Protein AF-A0ABD5GL56-F1 (afdb_monomer)

Mean predicted aligned error: 9.69 Å

Organism: NCBI:txid1358

Radius of gyration: 20.67 Å; Cα contacts (8 Å, |Δi|>4): 143; chains: 1; bounding box: 45×21×67 Å

Foldseek 3Di:
DEAEAEDEDQDPPVPPVPPVPSVCVVVVVVVLVQLQVLVVCLVVCVVCLVVFDWYKYKYWYWHPDPPIDIDIDMDTCGGSNCSCVDPSSVVSVVVVVVVVVCVVVVVCPVPDPCPDPVNVVVVVVVVVVVVVD

Secondary structure (DSSP, 8-state):
-EEEEEEEES-SSTTTTT-HHHHHHHHHHHHHHHHHHHHHHHHHTGGGGGGT-EEEEEEEEEESSSSPPEEEEEEEEEEGGGGGG-HHHHHHHHHHHHHHHHHHTTTTTT---SSSHHHHHHHHHHHHHHHT-

Solvent-accessible surface area (backbone atoms only — not comparable to full-atom values): 7566 Å² total; per-residue (Å²): 86,79,46,78,46,82,40,83,37,86,54,75,59,76,41,51,78,77,33,64,63,58,39,50,54,60,47,48,56,55,48,49,51,43,31,53,51,50,42,52,50,34,64,76,45,47,87,50,39,87,68,74,43,42,34,35,33,32,45,39,36,34,30,77,49,84,80,70,50,76,50,75,47,79,45,80,59,48,42,42,69,52,33,78,73,33,66,67,33,47,52,49,52,50,54,50,50,54,50,49,54,34,60,77,66,53,71,52,68,89,70,68,84,65,75,46,70,69,44,49,52,53,52,53,51,56,56,53,55,61,72,76,109

Sequence (133 aa):
IEIIDWKTAASFEDIFDKNIRAYLEWYSHYREQLALYAWLVAQEFSDYTKLDYTVVGKIVGFTKKLPVNIKTITMDFGKLADISDKILVQTVLSELDNIAHNIEHEGMDGYFCHNCDCCIQNKKYEELEVEVW

Nearest PDB structures (foldseek):
  7nsg-assembly1_A  TM=2.328E-01  e=3.215E+00  Homo sapiens
  3oeh-assembly1_G  TM=2.368E-01  e=8.521E+00  Saccharomyces cerevisiae
  7pmw-assembly1_A  TM=2.819E-01  e=8.521E+00  Homo sapiens

Structure (mmCIF, N/CA/C/O backbone):
data_AF-A0ABD5GL56-F1
#
_entry.id   AF-A0ABD5GL56-F1
#
loop_
_atom_site.group_PDB
_atom_site.id
_atom_site.type_symbol
_atom_site.label_atom_id
_atom_site.label_alt_id
_atom_site.label_comp_id
_atom_site.label_asym_id
_atom_site.label_entity_id
_atom_site.label_seq_id
_atom_site.pdbx_PDB_ins_code
_atom_site.Cartn_x
_atom_site.Cartn_y
_atom_site.Cartn_z
_atom_site.occupancy
_atom_site.B_iso_or_equiv
_atom_site.auth_seq_id
_atom_site.auth_comp_id
_atom_site.auth_asym_id
_atom_site.auth_atom_id
_atom_site.pdbx_PDB_model_num
ATOM 1 N N . ILE A 1 1 ? -5.867 -5.685 14.084 1.00 90.38 1 ILE A N 1
ATOM 2 C CA . ILE A 1 1 ? -5.484 -6.523 12.928 1.00 90.38 1 ILE A CA 1
ATOM 3 C C . ILE A 1 1 ? -4.168 -5.987 12.394 1.00 90.38 1 ILE A C 1
ATOM 5 O O . ILE A 1 1 ? -4.058 -4.785 12.179 1.00 90.38 1 ILE A O 1
ATOM 9 N N . GLU A 1 2 ? -3.167 -6.850 12.242 1.00 94.44 2 GLU A N 1
ATOM 10 C CA . GLU A 1 2 ? -1.878 -6.463 11.665 1.00 94.44 2 GLU A CA 1
ATOM 11 C C . GLU A 1 2 ? -1.723 -7.073 10.273 1.00 94.44 2 GLU A C 1
ATOM 13 O O . GLU A 1 2 ? -1.938 -8.269 10.091 1.00 94.44 2 GLU A O 1
ATOM 18 N N . ILE A 1 3 ? -1.332 -6.246 9.308 1.00 94.88 3 ILE A N 1
ATOM 19 C CA . ILE A 1 3 ? -0.982 -6.651 7.947 1.00 94.88 3 ILE A CA 1
ATOM 20 C C . ILE A 1 3 ? 0.534 -6.523 7.839 1.00 94.88 3 ILE A C 1
ATOM 22 O O . ILE A 1 3 ? 1.068 -5.438 8.059 1.00 94.88 3 ILE A O 1
ATOM 26 N N . ILE A 1 4 ? 1.238 -7.613 7.535 1.00 93.81 4 ILE A N 1
ATOM 27 C CA . ILE A 1 4 ? 2.705 -7.622 7.465 1.00 93.81 4 ILE A CA 1
ATOM 28 C C . ILE A 1 4 ? 3.134 -8.093 6.082 1.00 93.81 4 ILE A C 1
ATOM 30 O O . ILE A 1 4 ? 2.824 -9.214 5.686 1.00 93.81 4 ILE A O 1
ATOM 34 N N . ASP A 1 5 ? 3.888 -7.252 5.383 1.00 91.00 5 ASP A N 1
ATOM 35 C CA . ASP A 1 5 ? 4.471 -7.567 4.085 1.00 91.00 5 ASP A CA 1
ATOM 36 C C . ASP A 1 5 ? 6.002 -7.561 4.173 1.00 91.00 5 ASP A C 1
ATOM 38 O O . ASP A 1 5 ? 6.633 -6.554 4.509 1.00 91.00 5 ASP A O 1
ATOM 42 N N . TRP A 1 6 ? 6.599 -8.718 3.900 1.00 87.56 6 TRP A N 1
ATOM 43 C CA . TRP A 1 6 ? 8.036 -8.947 3.988 1.00 87.56 6 TRP A CA 1
ATOM 44 C C . TRP A 1 6 ? 8.685 -8.739 2.619 1.00 87.56 6 TRP A C 1
ATOM 46 O O . TRP A 1 6 ? 8.405 -9.472 1.671 1.00 87.56 6 TRP A O 1
ATOM 56 N N . LYS A 1 7 ? 9.604 -7.774 2.514 1.00 81.25 7 LYS A N 1
ATOM 57 C CA . LYS A 1 7 ? 10.268 -7.407 1.256 1.00 81.25 7 LYS A CA 1
ATOM 58 C C . LYS A 1 7 ? 11.774 -7.643 1.328 1.00 81.25 7 LYS A C 1
ATOM 60 O O . LYS A 1 7 ? 12.466 -7.127 2.205 1.00 81.25 7 LYS A O 1
ATOM 65 N N . THR A 1 8 ? 12.310 -8.361 0.344 1.00 77.88 8 THR A N 1
ATOM 66 C CA . THR A 1 8 ? 13.759 -8.385 0.098 1.00 77.88 8 THR A CA 1
ATOM 67 C C . THR A 1 8 ? 14.150 -7.196 -0.767 1.00 77.88 8 THR A C 1
ATOM 69 O O . THR A 1 8 ? 13.650 -7.051 -1.880 1.00 77.88 8 THR A O 1
ATOM 72 N N . ALA A 1 9 ? 15.096 -6.379 -0.305 1.00 66.75 9 ALA A N 1
ATOM 73 C CA . ALA A 1 9 ? 15.669 -5.299 -1.105 1.00 66.75 9 ALA A CA 1
ATOM 74 C C . ALA A 1 9 ? 17.152 -5.563 -1.407 1.00 66.75 9 ALA A C 1
ATOM 76 O O . ALA A 1 9 ? 17.890 -6.128 -0.595 1.00 66.75 9 ALA A O 1
ATOM 77 N N . ALA A 1 10 ? 17.609 -5.149 -2.593 1.00 62.41 10 ALA A N 1
ATOM 78 C CA . ALA A 1 10 ? 19.018 -5.271 -2.976 1.00 62.41 10 ALA A CA 1
ATOM 79 C C . ALA A 1 10 ? 19.933 -4.397 -2.094 1.00 62.41 10 ALA A C 1
ATOM 81 O O . ALA A 1 10 ? 21.062 -4.787 -1.798 1.00 62.41 10 ALA A O 1
ATOM 82 N N . SER A 1 11 ? 19.436 -3.237 -1.653 1.00 58.47 11 SER A N 1
ATOM 83 C CA . SER A 1 11 ? 20.162 -2.268 -0.832 1.00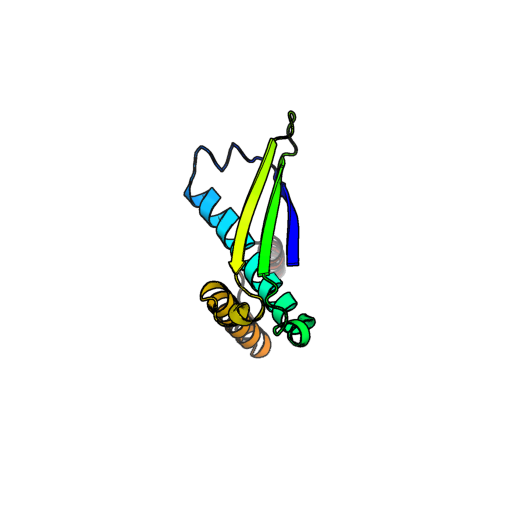 58.47 11 SER A CA 1
ATOM 84 C C . SER A 1 11 ? 19.172 -1.326 -0.138 1.00 58.47 11 SER A C 1
ATOM 86 O O . SER A 1 11 ? 18.320 -0.749 -0.810 1.00 58.47 11 SER A O 1
ATOM 88 N N . PHE A 1 12 ? 19.284 -1.155 1.186 1.00 56.81 12 PHE A N 1
ATOM 89 C CA . PHE A 1 12 ? 18.623 -0.054 1.908 1.00 56.81 12 PHE A CA 1
ATOM 90 C C . PHE A 1 12 ? 19.511 1.174 2.049 1.00 56.81 12 PHE A C 1
ATOM 92 O O . PHE A 1 12 ? 19.092 2.122 2.690 1.00 56.81 12 PHE A O 1
ATOM 99 N N . GLU A 1 13 ? 20.736 1.165 1.533 1.00 51.50 13 GLU A N 1
ATOM 100 C CA . GLU A 1 13 ? 21.713 2.231 1.796 1.00 51.50 13 GLU A CA 1
ATOM 101 C C . GLU A 1 13 ? 22.091 2.975 0.507 1.00 51.50 13 GLU A C 1
ATOM 103 O O . GLU A 1 13 ? 22.281 4.185 0.536 1.00 51.50 13 GLU A O 1
ATOM 108 N N . ASP A 1 14 ? 22.054 2.320 -0.661 1.00 47.78 14 ASP A N 1
ATOM 109 C CA . ASP A 1 14 ? 22.364 2.975 -1.945 1.00 47.78 14 ASP A CA 1
ATOM 110 C C . ASP A 1 14 ? 21.231 3.886 -2.446 1.00 47.78 14 ASP A C 1
ATOM 112 O O . ASP A 1 14 ? 21.488 4.871 -3.136 1.00 47.78 14 ASP A O 1
ATOM 116 N N . ILE A 1 15 ? 19.981 3.583 -2.078 1.00 49.59 15 ILE A N 1
ATOM 117 C CA . ILE A 1 15 ? 18.801 4.389 -2.433 1.00 49.59 15 ILE A CA 1
ATOM 118 C C . ILE A 1 15 ? 18.432 5.365 -1.303 1.00 49.59 15 ILE A C 1
ATOM 120 O O . ILE A 1 15 ? 18.040 6.497 -1.579 1.00 49.59 15 ILE A O 1
ATOM 124 N N . PHE A 1 16 ? 18.588 4.969 -0.034 1.00 48.62 16 PHE A N 1
ATOM 125 C CA . PHE A 1 16 ? 18.015 5.712 1.095 1.00 48.62 16 PHE A CA 1
ATOM 126 C C . PHE A 1 16 ? 18.878 6.892 1.556 1.00 48.62 16 PHE A C 1
ATOM 128 O O . PHE A 1 16 ? 18.310 7.895 1.976 1.00 48.62 16 PHE A O 1
ATOM 135 N N . ASP A 1 17 ? 20.211 6.815 1.447 1.00 44.44 17 ASP A N 1
ATOM 136 C CA . ASP A 1 17 ? 21.094 7.885 1.945 1.00 44.44 17 ASP A CA 1
ATOM 137 C C . ASP A 1 17 ? 21.437 8.943 0.886 1.00 44.44 17 ASP A C 1
ATOM 139 O O . ASP A 1 17 ? 21.837 10.055 1.228 1.00 44.44 17 ASP A O 1
ATOM 143 N N . LYS A 1 18 ? 21.283 8.631 -0.409 1.00 46.78 18 LYS A N 1
ATOM 144 C CA . LYS A 1 18 ? 21.700 9.532 -1.502 1.00 46.78 18 LYS A CA 1
ATOM 145 C C . LYS A 1 18 ? 20.553 10.114 -2.318 1.00 46.78 18 LYS A C 1
ATOM 147 O O . LYS A 1 18 ? 20.757 11.120 -2.993 1.00 46.78 18 LYS A O 1
ATOM 152 N N . ASN A 1 19 ? 19.363 9.511 -2.283 1.00 49.97 19 ASN A N 1
ATOM 153 C CA . ASN A 1 19 ? 18.245 9.962 -3.102 1.00 49.97 19 ASN A CA 1
ATOM 154 C C . ASN A 1 19 ? 16.901 9.777 -2.383 1.00 49.97 19 ASN A C 1
ATOM 156 O O . ASN A 1 19 ? 16.179 8.803 -2.595 1.00 49.97 19 ASN A O 1
ATOM 160 N N . ILE A 1 20 ? 16.542 10.771 -1.567 1.00 52.62 20 ILE A N 1
ATOM 161 C CA . ILE A 1 20 ? 15.263 10.830 -0.844 1.00 52.62 20 ILE A CA 1
ATOM 162 C C . ILE A 1 20 ? 14.048 10.615 -1.759 1.00 52.62 20 ILE A C 1
ATOM 164 O O . ILE A 1 20 ? 13.050 10.052 -1.324 1.00 52.62 20 ILE A O 1
ATOM 168 N N . ARG A 1 21 ? 14.134 10.996 -3.039 1.00 51.06 21 ARG A N 1
ATOM 169 C CA . ARG A 1 21 ? 13.058 10.801 -4.015 1.00 51.06 21 ARG A CA 1
ATOM 170 C C . ARG A 1 21 ? 12.861 9.330 -4.366 1.00 51.06 21 ARG A C 1
ATOM 172 O O . ARG A 1 21 ? 11.730 8.873 -4.376 1.00 51.06 21 ARG A O 1
ATOM 179 N N . ALA A 1 22 ? 13.942 8.584 -4.571 1.00 52.62 22 ALA A N 1
ATOM 180 C CA . ALA A 1 22 ? 13.864 7.152 -4.845 1.00 52.62 22 ALA A CA 1
ATOM 181 C C . ALA A 1 22 ? 13.409 6.354 -3.606 1.00 52.62 22 ALA A C 1
ATOM 183 O O . ALA A 1 22 ? 12.721 5.347 -3.743 1.00 52.62 22 ALA A O 1
ATOM 184 N N . TYR A 1 23 ? 13.716 6.833 -2.392 1.00 54.88 23 TYR A N 1
ATOM 185 C CA . TYR A 1 23 ? 13.098 6.320 -1.163 1.00 54.88 23 TYR A CA 1
ATOM 186 C C . TYR A 1 23 ? 11.592 6.605 -1.117 1.00 54.88 23 TYR A C 1
ATOM 188 O O . TYR A 1 23 ? 10.817 5.700 -0.823 1.00 54.88 23 TYR A O 1
ATOM 196 N N . LEU A 1 24 ? 11.174 7.836 -1.425 1.00 56.72 24 LEU A N 1
ATOM 197 C CA . LEU A 1 24 ? 9.765 8.229 -1.431 1.00 56.72 24 LEU A CA 1
ATOM 198 C C . LEU A 1 24 ? 8.956 7.507 -2.518 1.00 56.72 24 LEU A C 1
ATOM 200 O O . LEU A 1 24 ? 7.824 7.145 -2.235 1.00 56.72 24 LEU A O 1
ATOM 204 N N . GLU A 1 25 ? 9.532 7.249 -3.696 1.00 59.94 25 GLU A N 1
ATOM 205 C CA . GLU A 1 25 ? 8.914 6.470 -4.786 1.00 59.94 25 GLU A CA 1
ATOM 206 C C . GLU A 1 25 ? 8.845 4.972 -4.453 1.00 59.94 25 GLU A C 1
ATOM 208 O O . GLU A 1 25 ? 7.805 4.338 -4.605 1.00 59.94 25 GLU A O 1
ATOM 213 N N . TRP A 1 26 ? 9.924 4.384 -3.922 1.00 61.03 26 TRP A N 1
ATOM 214 C CA . TRP A 1 26 ? 9.884 2.995 -3.451 1.00 61.03 26 TRP A CA 1
ATOM 215 C C . TRP A 1 26 ? 8.844 2.839 -2.336 1.00 61.03 26 TRP A C 1
ATOM 217 O O . TRP A 1 26 ? 8.050 1.904 -2.346 1.00 61.03 26 TRP A O 1
ATOM 227 N N . TYR A 1 27 ? 8.805 3.785 -1.398 1.00 64.50 27 TYR A N 1
ATOM 228 C CA . TYR A 1 27 ? 7.851 3.789 -0.299 1.00 64.50 27 TYR A CA 1
ATOM 229 C C . TYR A 1 27 ? 6.410 4.074 -0.743 1.00 64.50 27 TYR A C 1
ATOM 231 O O . TYR A 1 27 ? 5.495 3.478 -0.177 1.00 64.50 27 TYR A O 1
ATOM 239 N N . SER A 1 28 ? 6.182 4.940 -1.738 1.00 67.62 28 SER A N 1
ATOM 240 C CA . SER A 1 28 ? 4.829 5.298 -2.184 1.00 67.62 28 SER A CA 1
ATOM 241 C C . SER A 1 28 ? 4.078 4.083 -2.717 1.00 67.62 28 SER A C 1
ATOM 243 O O . SER A 1 28 ? 2.962 3.830 -2.271 1.00 67.62 28 SER A O 1
ATOM 245 N N . HIS A 1 29 ? 4.725 3.250 -3.534 1.00 75.44 29 HIS A N 1
ATOM 246 C CA . HIS A 1 29 ? 4.081 2.062 -4.103 1.00 75.44 29 HIS A CA 1
ATOM 247 C C . HIS A 1 29 ? 3.722 1.003 -3.051 1.00 75.44 29 HIS A C 1
ATOM 249 O O . HIS A 1 29 ? 2.640 0.417 -3.087 1.00 75.44 29 HIS A O 1
ATOM 255 N N . TYR A 1 30 ? 4.581 0.767 -2.053 1.00 83.94 30 TYR A N 1
ATOM 256 C CA . TYR A 1 30 ? 4.238 -0.173 -0.974 1.00 83.94 30 TYR A CA 1
ATOM 257 C C . TYR A 1 30 ? 3.207 0.397 0.003 1.00 83.94 30 TYR A C 1
ATOM 259 O O . TYR A 1 30 ? 2.470 -0.352 0.645 1.00 83.94 30 TYR A O 1
ATOM 267 N N . ARG A 1 31 ? 3.121 1.725 0.112 1.00 84.19 31 ARG A N 1
ATOM 268 C CA . ARG A 1 31 ? 2.089 2.402 0.895 1.00 84.19 31 ARG A CA 1
ATOM 269 C C . ARG A 1 31 ? 0.710 2.237 0.249 1.00 84.19 31 ARG A C 1
ATOM 271 O O . ARG A 1 31 ? -0.252 1.952 0.960 1.00 84.19 31 ARG A O 1
ATOM 278 N N . GLU A 1 32 ? 0.631 2.372 -1.073 1.00 90.12 32 GLU A N 1
ATOM 279 C CA . GLU A 1 32 ? -0.574 2.093 -1.868 1.00 90.12 32 GLU A CA 1
ATOM 280 C C . GLU A 1 32 ? -0.990 0.621 -1.732 1.00 90.12 32 GLU A C 1
ATOM 282 O O . GLU A 1 32 ? -2.151 0.330 -1.439 1.00 90.12 32 GLU A O 1
ATOM 287 N N . GLN A 1 33 ? -0.027 -0.307 -1.808 1.00 91.62 33 GLN A N 1
ATOM 288 C CA . GLN A 1 33 ? -0.260 -1.737 -1.575 1.00 91.62 33 GLN A CA 1
ATOM 289 C C . GLN A 1 33 ? -0.870 -2.003 -0.186 1.00 91.62 33 GLN A C 1
ATOM 291 O O . GLN A 1 33 ? -1.871 -2.711 -0.073 1.00 91.62 33 GLN A O 1
ATOM 296 N N . LEU A 1 34 ? -0.308 -1.416 0.880 1.00 93.38 34 LEU A N 1
ATOM 297 C CA . LEU A 1 34 ? -0.865 -1.557 2.229 1.00 93.38 34 LEU A CA 1
ATOM 298 C C . LEU A 1 34 ? -2.273 -0.966 2.344 1.00 93.38 34 LEU A C 1
ATOM 300 O O . LEU A 1 34 ? -3.083 -1.506 3.095 1.00 93.38 34 LEU A O 1
ATOM 304 N N . ALA A 1 35 ? -2.572 0.128 1.640 1.00 93.69 35 ALA A N 1
ATOM 305 C CA . ALA A 1 35 ? -3.900 0.735 1.657 1.00 93.69 35 ALA A CA 1
ATOM 306 C C . ALA A 1 35 ? -4.947 -0.174 1.015 1.00 93.69 35 ALA A C 1
ATOM 308 O O . ALA A 1 35 ? -6.012 -0.383 1.597 1.00 93.69 35 ALA A O 1
ATOM 309 N N . LEU A 1 36 ? -4.607 -0.790 -0.118 1.00 95.06 36 LEU A N 1
ATOM 310 C CA . LEU A 1 36 ? -5.461 -1.793 -0.741 1.00 95.06 36 LEU A CA 1
ATOM 311 C C . LEU A 1 36 ? -5.676 -3.001 0.183 1.00 95.06 36 LEU A C 1
ATOM 313 O O . LEU A 1 36 ? -6.803 -3.460 0.345 1.00 95.06 36 LEU A O 1
ATOM 317 N N . TYR A 1 37 ? -4.622 -3.488 0.846 1.00 95.62 37 TYR A N 1
ATOM 318 C CA . TYR A 1 37 ? -4.744 -4.589 1.808 1.00 95.62 37 TYR A CA 1
ATOM 319 C C . TYR A 1 37 ? -5.623 -4.233 3.005 1.00 95.62 37 TYR A C 1
ATOM 321 O O . TYR A 1 37 ? -6.456 -5.042 3.409 1.00 95.62 37 TYR A O 1
ATOM 329 N N . ALA A 1 38 ? -5.477 -3.029 3.559 1.00 95.50 38 ALA A N 1
ATOM 330 C CA . ALA A 1 38 ? -6.322 -2.558 4.649 1.00 95.50 38 ALA A CA 1
ATOM 331 C C . ALA A 1 38 ? -7.794 -2.504 4.230 1.00 95.50 38 ALA A C 1
ATOM 333 O O . ALA A 1 38 ? -8.658 -2.939 4.991 1.00 95.50 38 ALA A O 1
ATOM 334 N N . TRP A 1 39 ? -8.077 -2.032 3.014 1.00 96.00 39 TRP A N 1
ATOM 335 C CA . TRP A 1 39 ? -9.431 -2.023 2.472 1.00 96.00 39 TRP A CA 1
ATOM 336 C C . TRP A 1 39 ? -10.001 -3.431 2.285 1.00 96.00 39 TRP A C 1
ATOM 338 O O . TRP A 1 39 ? -11.113 -3.685 2.737 1.00 96.00 39 TRP A O 1
ATOM 348 N N . LEU A 1 40 ? -9.237 -4.367 1.712 1.00 95.31 40 LEU A N 1
ATOM 349 C CA . LEU A 1 40 ? -9.667 -5.766 1.568 1.00 95.31 40 LEU A CA 1
ATOM 350 C C . LEU A 1 40 ? -9.979 -6.406 2.927 1.00 95.31 40 LEU A C 1
ATOM 352 O O . LEU A 1 40 ? -10.996 -7.076 3.078 1.00 95.31 40 LEU A O 1
ATOM 356 N N . VAL A 1 41 ? -9.149 -6.140 3.940 1.00 94.00 41 VAL A N 1
ATOM 357 C CA . VAL A 1 41 ? -9.413 -6.557 5.324 1.00 94.00 41 VAL A CA 1
ATOM 358 C C . VAL A 1 41 ? -10.703 -5.923 5.855 1.00 94.00 41 VAL A C 1
ATOM 360 O O . VAL A 1 41 ? -11.487 -6.603 6.508 1.00 94.00 41 VAL A O 1
ATOM 363 N N . ALA A 1 42 ? -10.965 -4.647 5.574 1.00 92.75 42 ALA A N 1
ATOM 364 C CA . ALA A 1 42 ? -12.207 -3.997 5.991 1.00 92.75 42 ALA A CA 1
ATOM 365 C C . ALA A 1 42 ? -13.452 -4.615 5.339 1.00 92.75 42 ALA A C 1
ATOM 367 O O . ALA A 1 42 ? -14.475 -4.740 6.008 1.00 92.75 42 ALA A O 1
ATOM 368 N N . GLN A 1 43 ? -13.365 -5.021 4.067 1.00 92.69 43 GLN A N 1
ATOM 369 C CA . GLN A 1 43 ? -14.462 -5.694 3.365 1.00 92.69 43 GLN A CA 1
ATOM 370 C C . GLN A 1 43 ? -14.730 -7.083 3.952 1.00 92.69 43 GLN A C 1
ATOM 372 O O . GLN A 1 43 ? -15.860 -7.382 4.339 1.00 92.69 43 GLN A O 1
ATOM 377 N N . GLU A 1 44 ? -13.679 -7.895 4.085 1.00 92.44 44 GLU A N 1
ATOM 378 C CA . GLU A 1 44 ? -13.778 -9.276 4.571 1.00 92.44 44 GLU A CA 1
ATOM 379 C C . GLU A 1 44 ? -14.256 -9.341 6.027 1.00 92.44 44 GLU A C 1
ATOM 381 O O . GLU A 1 44 ? -15.069 -10.181 6.397 1.00 92.44 44 GLU A O 1
ATOM 386 N N . PHE A 1 45 ? -13.782 -8.417 6.867 1.00 88.75 45 PHE A N 1
ATOM 387 C CA . PHE A 1 45 ? -14.111 -8.372 8.290 1.00 88.75 45 PHE A CA 1
ATOM 388 C C . PHE A 1 45 ? -15.144 -7.288 8.625 1.00 88.75 45 PHE A C 1
ATOM 390 O O . PHE A 1 45 ? -15.206 -6.823 9.766 1.00 88.75 45 PHE A O 1
ATOM 397 N N . SER A 1 46 ? -15.975 -6.888 7.660 1.00 83.12 46 SER A N 1
ATOM 398 C CA . SER A 1 46 ? -16.976 -5.823 7.829 1.00 83.12 46 SER A CA 1
ATOM 399 C C . SER A 1 46 ? -17.957 -6.090 8.982 1.00 83.12 46 SER A C 1
ATOM 401 O O . SER A 1 46 ? -18.319 -5.166 9.717 1.00 83.12 46 SER A O 1
ATOM 403 N N . ASP A 1 47 ? -18.293 -7.351 9.253 1.00 83.00 47 ASP A N 1
ATOM 404 C CA . ASP A 1 47 ? -19.136 -7.746 10.392 1.00 83.00 47 ASP A CA 1
ATOM 405 C C . ASP A 1 47 ? -18.492 -7.463 11.764 1.00 83.00 47 ASP A C 1
ATOM 407 O O . ASP A 1 47 ? -19.186 -7.266 12.767 1.00 83.00 47 ASP A O 1
ATOM 411 N N . TYR A 1 48 ? -17.159 -7.378 11.818 1.00 76.62 48 TYR A N 1
ATOM 412 C CA . TYR A 1 48 ? -16.384 -7.110 13.032 1.00 7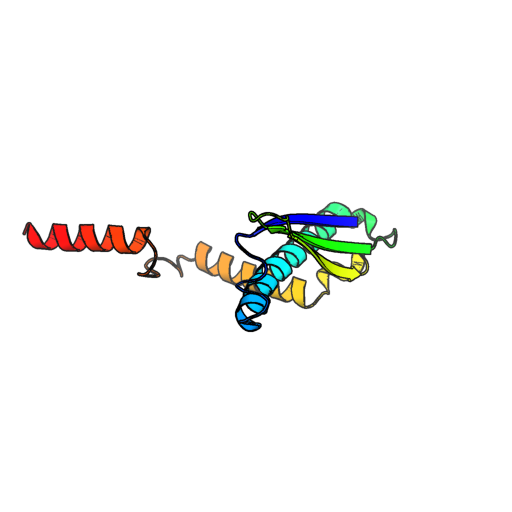6.62 48 TYR A CA 1
ATOM 413 C C . TY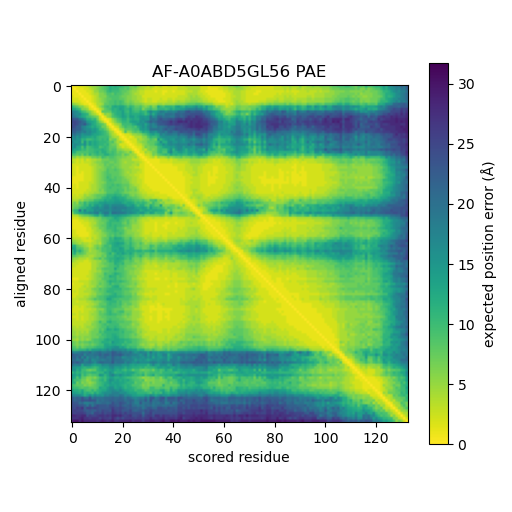R A 1 48 ? -16.175 -5.610 13.295 1.00 76.62 48 TYR A C 1
ATOM 415 O O . TYR A 1 48 ? -15.555 -5.238 14.293 1.00 76.62 48 TYR A O 1
ATOM 423 N N . THR A 1 49 ? -16.721 -4.726 12.455 1.00 72.44 49 THR A N 1
ATOM 424 C CA . THR A 1 49 ? -16.631 -3.259 12.621 1.00 72.44 49 THR A CA 1
ATOM 425 C C . THR A 1 49 ? -17.203 -2.755 13.949 1.00 72.44 49 THR A C 1
ATOM 427 O O . THR A 1 49 ? -16.729 -1.754 14.481 1.00 72.44 49 THR A O 1
ATOM 430 N N . LYS A 1 50 ? -18.159 -3.479 14.547 1.00 72.94 50 LYS A N 1
ATOM 431 C CA . LYS A 1 50 ? -18.762 -3.157 15.857 1.00 72.94 50 LYS A CA 1
ATOM 432 C C . LYS A 1 50 ? -17.830 -3.385 17.053 1.00 72.94 50 LYS A C 1
ATOM 434 O O . LYS A 1 50 ? -18.178 -3.002 18.165 1.00 72.94 50 LYS A O 1
ATOM 439 N N . LEU A 1 51 ? -16.685 -4.036 16.846 1.00 77.19 51 LEU A N 1
ATOM 440 C CA . LEU A 1 51 ? -15.774 -4.481 17.907 1.00 77.19 51 LEU A CA 1
ATOM 441 C C . LEU A 1 51 ? -14.541 -3.576 18.081 1.00 77.19 51 LEU A C 1
ATOM 443 O O . LEU A 1 51 ? -13.572 -3.987 18.712 1.00 77.19 51 LEU A O 1
ATOM 447 N N . ASP A 1 52 ? -14.570 -2.353 17.537 1.00 85.12 52 ASP A N 1
ATOM 448 C CA . ASP A 1 52 ? -13.521 -1.329 17.701 1.00 85.12 52 ASP A CA 1
ATOM 449 C C . ASP A 1 52 ? -12.093 -1.795 17.327 1.00 85.12 52 ASP A C 1
ATOM 451 O O . ASP A 1 52 ? -11.092 -1.235 17.782 1.00 85.12 52 ASP A O 1
ATOM 455 N N . TYR A 1 53 ? -11.970 -2.803 16.456 1.00 90.75 53 TYR A N 1
ATOM 456 C CA . TYR A 1 53 ? -10.670 -3.255 15.968 1.00 90.75 53 TYR A CA 1
ATOM 457 C C . TYR A 1 53 ? -9.940 -2.138 15.227 1.00 90.75 53 TYR A C 1
ATOM 459 O O . TYR A 1 53 ? -10.531 -1.423 14.423 1.00 90.75 53 TYR A O 1
ATOM 467 N N . THR A 1 54 ? -8.631 -2.043 15.440 1.00 93.94 54 THR A N 1
ATOM 468 C CA . THR A 1 54 ? -7.743 -1.177 14.659 1.00 93.94 54 THR A CA 1
ATOM 469 C C . THR A 1 54 ? -6.966 -1.975 13.623 1.00 93.94 54 THR A C 1
ATOM 471 O O . THR A 1 54 ? -6.742 -3.178 13.798 1.00 93.94 54 THR A O 1
ATOM 474 N N . VAL A 1 55 ? -6.547 -1.327 12.539 1.00 94.44 55 VAL A N 1
ATOM 475 C CA . VAL A 1 55 ? -5.740 -1.934 11.476 1.00 94.44 55 VAL A CA 1
ATOM 476 C C . VAL A 1 55 ? -4.414 -1.203 11.342 1.00 94.44 55 VAL A C 1
ATOM 478 O O . VAL A 1 55 ? -4.365 0.015 11.201 1.00 94.44 55 VAL A O 1
ATOM 481 N N . VAL A 1 56 ? -3.329 -1.974 11.355 1.00 95.56 56 VAL A N 1
ATOM 482 C CA . VAL A 1 56 ? -1.963 -1.472 11.190 1.00 95.56 56 VAL A CA 1
ATOM 483 C C . VAL A 1 56 ? -1.277 -2.271 10.089 1.00 95.56 56 VAL A C 1
ATOM 485 O O . VAL A 1 56 ? -1.266 -3.500 10.128 1.00 95.56 56 VAL A O 1
ATOM 488 N N . GLY A 1 57 ? -0.695 -1.578 9.114 1.00 93.94 57 GLY A N 1
ATOM 489 C CA . GLY A 1 57 ? 0.123 -2.167 8.056 1.00 93.94 57 GLY A CA 1
ATOM 490 C C . GLY A 1 57 ? 1.612 -2.007 8.344 1.00 93.94 57 GLY A C 1
ATOM 491 O O . GLY A 1 57 ? 2.045 -0.963 8.828 1.00 93.94 57 GLY A O 1
ATOM 492 N N . LYS A 1 58 ? 2.411 -3.030 8.042 1.00 91.50 58 LYS A N 1
ATOM 493 C CA . LYS A 1 58 ? 3.865 -3.031 8.214 1.00 91.50 58 LYS A CA 1
ATOM 494 C C . LYS A 1 58 ? 4.538 -3.527 6.940 1.00 91.50 58 LYS A C 1
ATOM 496 O O . LYS A 1 58 ? 4.258 -4.635 6.494 1.00 91.50 58 LYS A O 1
ATOM 501 N N . ILE A 1 59 ? 5.467 -2.739 6.405 1.00 86.88 59 ILE A N 1
ATOM 502 C CA . ILE A 1 59 ? 6.453 -3.212 5.429 1.00 86.88 59 ILE A CA 1
ATOM 503 C C . ILE A 1 59 ? 7.729 -3.536 6.190 1.00 86.88 59 ILE A C 1
ATOM 505 O O . ILE A 1 59 ? 8.329 -2.646 6.794 1.00 86.88 59 ILE A O 1
ATOM 509 N N . VAL A 1 60 ? 8.152 -4.796 6.158 1.00 84.81 60 VAL A N 1
ATOM 510 C CA . VAL A 1 60 ? 9.403 -5.244 6.772 1.00 84.81 60 VAL A CA 1
ATOM 511 C C . VAL A 1 60 ? 10.403 -5.547 5.671 1.00 84.81 60 VAL A C 1
ATOM 513 O O . VAL A 1 60 ? 10.316 -6.557 4.975 1.00 84.81 60 VAL A O 1
ATOM 516 N N . GLY A 1 61 ? 11.357 -4.644 5.502 1.00 80.44 61 GLY A N 1
ATOM 517 C CA . GLY A 1 61 ? 12.438 -4.776 4.549 1.00 80.44 61 GLY A CA 1
ATOM 518 C C . GLY A 1 61 ? 13.673 -5.437 5.165 1.00 80.44 61 GLY A C 1
ATOM 519 O O . GLY A 1 61 ? 14.104 -5.042 6.245 1.00 80.44 61 GLY A O 1
ATOM 520 N N . PHE A 1 62 ? 14.309 -6.365 4.443 1.00 79.50 62 PHE A N 1
ATOM 521 C CA . PHE A 1 62 ? 15.653 -6.877 4.756 1.00 79.50 62 PHE A CA 1
ATOM 522 C C . PHE A 1 62 ? 16.598 -6.846 3.535 1.00 79.50 62 PHE A C 1
ATOM 524 O O . PHE A 1 62 ? 16.174 -7.085 2.398 1.00 79.50 62 PHE A O 1
ATOM 531 N N . THR A 1 63 ? 17.883 -6.529 3.754 1.00 74.38 63 THR A N 1
ATOM 532 C CA . THR A 1 63 ? 18.904 -6.505 2.687 1.00 74.38 63 THR A CA 1
ATOM 533 C C . THR A 1 63 ? 19.490 -7.877 2.399 1.00 74.38 63 THR A C 1
ATOM 535 O O . THR A 1 63 ? 19.679 -8.694 3.296 1.00 74.38 63 THR A O 1
ATOM 538 N N . LYS A 1 64 ? 19.897 -8.091 1.142 1.00 71.31 64 LYS A N 1
ATOM 539 C CA . LYS A 1 64 ? 20.677 -9.277 0.745 1.00 71.31 64 LYS A CA 1
ATOM 540 C C . LYS A 1 64 ? 22.160 -9.215 1.155 1.00 71.31 64 LYS A C 1
ATOM 542 O O . LYS A 1 64 ? 22.811 -10.254 1.199 1.00 71.31 64 LYS A O 1
ATOM 547 N N . LYS A 1 65 ? 22.712 -8.022 1.422 1.00 72.31 65 LYS A N 1
ATOM 548 C CA . LYS A 1 65 ? 24.104 -7.844 1.882 1.00 72.31 65 LYS A CA 1
ATOM 549 C C . LYS A 1 65 ? 24.225 -8.136 3.379 1.00 72.31 65 LYS A C 1
ATOM 551 O O . LYS A 1 65 ? 23.305 -7.825 4.132 1.00 72.31 65 LYS A O 1
ATOM 556 N N . LEU A 1 66 ? 25.364 -8.711 3.776 1.00 73.56 66 LEU A N 1
ATOM 557 C CA . LEU A 1 66 ? 25.745 -8.913 5.173 1.00 73.56 66 LEU A CA 1
ATOM 558 C C . LEU A 1 66 ? 26.592 -7.727 5.679 1.00 73.56 66 LEU A C 1
ATOM 560 O O . LEU A 1 66 ? 27.467 -7.278 4.936 1.00 73.56 66 LEU A O 1
ATOM 564 N N . PRO A 1 67 ? 26.388 -7.256 6.924 1.00 77.00 67 PRO A N 1
ATOM 565 C CA . PRO A 1 67 ? 25.358 -7.706 7.868 1.00 77.00 67 PRO A CA 1
ATOM 566 C C . PRO A 1 67 ? 23.944 -7.368 7.369 1.00 77.00 67 PRO A C 1
ATOM 568 O O . PRO A 1 67 ? 23.743 -6.337 6.733 1.00 77.00 67 PRO A O 1
ATOM 571 N N . VAL A 1 68 ? 22.975 -8.258 7.626 1.00 75.44 68 VAL A N 1
ATOM 572 C CA . VAL A 1 68 ? 21.581 -8.027 7.212 1.00 75.44 68 VAL A CA 1
ATOM 573 C C . VAL A 1 68 ? 21.073 -6.777 7.919 1.00 75.44 68 VAL A C 1
ATOM 575 O O . VAL A 1 68 ? 21.029 -6.736 9.147 1.00 75.44 68 VAL A O 1
ATOM 578 N N . ASN A 1 69 ? 20.666 -5.774 7.148 1.00 73.06 69 ASN A N 1
ATOM 579 C CA . ASN A 1 69 ? 19.988 -4.597 7.666 1.00 73.06 69 ASN A CA 1
ATOM 580 C C . ASN A 1 69 ? 18.475 -4.829 7.546 1.00 73.06 69 ASN A C 1
ATOM 582 O O . ASN A 1 69 ? 17.991 -5.160 6.460 1.00 73.06 69 ASN A O 1
ATOM 586 N N . ILE A 1 70 ? 17.748 -4.706 8.661 1.00 79.88 70 ILE A N 1
ATOM 587 C CA . ILE A 1 70 ? 16.290 -4.865 8.725 1.00 79.88 70 ILE A CA 1
ATOM 588 C C . ILE A 1 70 ? 15.682 -3.509 9.063 1.00 79.88 70 ILE A C 1
ATOM 590 O O . ILE A 1 70 ? 16.009 -2.913 10.089 1.00 79.88 70 ILE A O 1
ATOM 594 N N . LYS A 1 71 ? 14.771 -3.037 8.213 1.00 77.88 71 LYS A N 1
ATOM 595 C CA . LYS A 1 71 ? 14.005 -1.810 8.433 1.00 77.88 71 LYS A CA 1
ATOM 596 C C . LYS A 1 71 ? 12.521 -2.124 8.368 1.00 77.88 71 LYS A C 1
ATOM 598 O O . LYS A 1 71 ? 12.070 -2.814 7.461 1.00 77.88 71 LYS A O 1
ATOM 603 N N . THR A 1 72 ? 11.764 -1.568 9.303 1.00 81.06 72 THR A N 1
ATOM 604 C CA . THR A 1 72 ? 10.307 -1.690 9.321 1.00 81.06 72 THR A CA 1
ATOM 605 C C . THR A 1 72 ? 9.691 -0.319 9.158 1.00 81.06 72 THR A C 1
ATOM 607 O O . THR A 1 72 ? 10.105 0.628 9.826 1.00 81.06 72 THR A O 1
ATOM 610 N N . ILE A 1 73 ? 8.682 -0.230 8.301 1.00 79.19 73 ILE A N 1
ATOM 611 C CA . ILE A 1 73 ? 7.835 0.947 8.196 1.00 79.19 73 ILE A CA 1
ATOM 6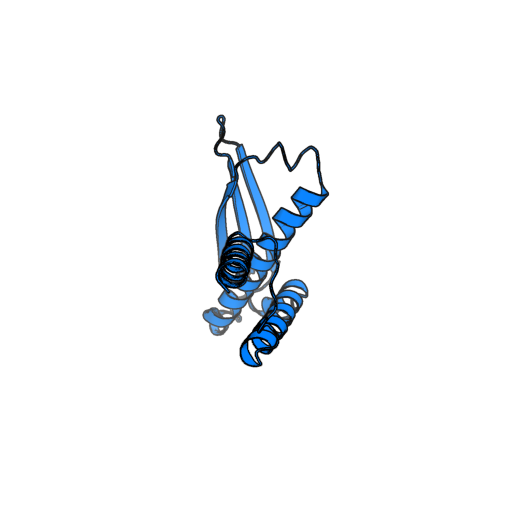12 C C . ILE A 1 73 ? 6.417 0.550 8.569 1.00 79.19 73 ILE A C 1
ATOM 614 O O . ILE A 1 73 ? 5.891 -0.438 8.061 1.00 79.19 73 ILE A O 1
ATOM 618 N N . THR A 1 74 ? 5.820 1.324 9.466 1.00 87.94 74 THR A N 1
ATOM 619 C CA . THR A 1 74 ? 4.494 1.068 10.021 1.00 87.94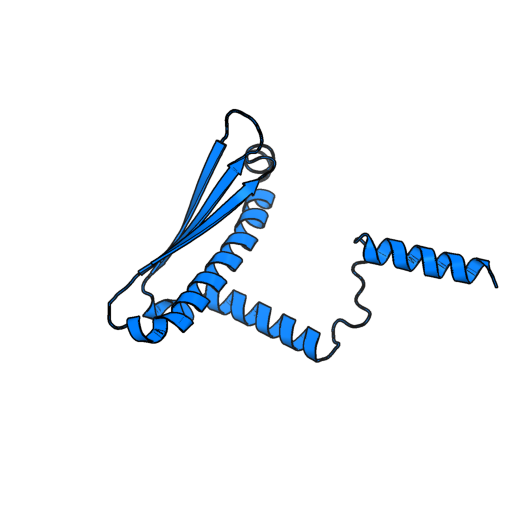 74 THR A CA 1
ATOM 620 C C . THR A 1 74 ? 3.549 2.175 9.582 1.00 87.94 74 THR A C 1
ATOM 622 O O . THR A 1 74 ? 3.884 3.353 9.700 1.00 87.94 74 THR A O 1
ATOM 625 N N . MET A 1 75 ? 2.360 1.803 9.118 1.00 89.75 75 MET A N 1
ATOM 626 C CA . MET A 1 75 ? 1.277 2.723 8.808 1.00 89.75 75 MET A CA 1
ATOM 627 C C . MET A 1 75 ? 0.033 2.348 9.604 1.00 89.75 75 MET A C 1
ATOM 629 O O . MET A 1 75 ? -0.429 1.208 9.560 1.00 89.75 75 MET A O 1
ATOM 633 N N . ASP A 1 76 ? -0.495 3.319 10.338 1.00 93.00 76 ASP A N 1
ATOM 634 C CA . ASP A 1 76 ? -1.726 3.171 11.104 1.00 93.00 76 ASP A CA 1
ATOM 635 C C . ASP A 1 76 ? -2.922 3.601 10.247 1.00 93.00 76 ASP A C 1
ATOM 637 O O . ASP A 1 76 ? -2.969 4.729 9.747 1.00 93.00 76 ASP A O 1
ATOM 641 N N . PHE A 1 77 ? -3.878 2.692 10.063 1.00 92.69 77 PHE A N 1
ATOM 642 C CA . PHE A 1 77 ? -5.130 2.955 9.357 1.00 92.69 77 PHE A CA 1
ATOM 643 C C . PHE A 1 77 ? -6.278 3.301 10.310 1.00 92.69 77 PHE A C 1
ATOM 645 O O . PHE A 1 77 ? -7.365 3.645 9.855 1.00 92.69 77 PHE A O 1
ATOM 652 N N . GLY A 1 78 ? -6.062 3.271 11.624 1.00 93.25 78 GLY A N 1
ATOM 653 C CA . GLY A 1 78 ? -7.086 3.543 12.622 1.00 93.25 78 GLY A CA 1
ATOM 654 C C . GLY A 1 78 ? -8.099 2.408 12.736 1.00 93.25 78 GLY A C 1
ATOM 655 O O . GLY A 1 78 ? -7.754 1.234 12.593 1.00 93.25 78 GLY A O 1
ATOM 656 N N . LYS A 1 79 ? -9.352 2.747 13.055 1.00 94.69 79 LYS A N 1
ATOM 657 C CA . LYS A 1 79 ? -10.415 1.758 13.263 1.00 94.69 79 LYS A CA 1
ATOM 658 C C . LYS A 1 79 ? -10.823 1.097 11.949 1.00 94.69 79 LYS A C 1
ATOM 660 O O . LYS A 1 79 ? -10.945 1.771 10.934 1.00 94.69 79 LYS A O 1
ATOM 665 N N . LEU A 1 80 ? -11.121 -0.201 12.008 1.00 93.12 80 LEU A N 1
ATOM 666 C CA . LEU A 1 80 ? -11.605 -1.029 10.900 1.00 93.12 80 LEU A CA 1
ATOM 667 C C . LEU A 1 80 ? -12.818 -0.403 10.197 1.00 93.12 80 LEU A C 1
ATOM 669 O O . LEU A 1 80 ? -12.888 -0.419 8.973 1.00 93.12 80 LEU A O 1
ATOM 673 N N . ALA A 1 81 ? -13.729 0.191 10.973 1.00 92.25 81 ALA A N 1
ATOM 674 C CA . ALA A 1 81 ? -14.925 0.860 10.465 1.00 92.25 81 ALA A CA 1
ATOM 675 C C . ALA A 1 81 ? -14.620 2.106 9.612 1.00 92.25 81 ALA A C 1
ATOM 677 O O . ALA A 1 81 ? -15.394 2.427 8.718 1.00 92.25 81 ALA A O 1
ATOM 678 N N . ASP A 1 82 ? -13.481 2.765 9.847 1.00 93.56 82 ASP A N 1
ATOM 679 C CA . ASP A 1 82 ? -13.125 4.047 9.225 1.00 93.56 82 ASP A CA 1
ATOM 680 C C . ASP A 1 82 ? -12.185 3.873 8.016 1.00 93.56 82 ASP A C 1
ATOM 682 O O . ASP A 1 82 ? -11.694 4.856 7.456 1.00 93.56 82 ASP A O 1
ATOM 686 N N . ILE A 1 83 ? -11.846 2.633 7.639 1.00 93.75 83 ILE A N 1
ATOM 687 C CA . ILE A 1 83 ? -10.819 2.366 6.619 1.00 93.75 83 ILE A CA 1
ATOM 688 C C . ILE A 1 83 ? -11.251 2.853 5.239 1.00 93.75 83 ILE A C 1
ATOM 690 O O . ILE A 1 83 ? -10.446 3.453 4.527 1.00 93.75 83 ILE A O 1
ATOM 694 N N . SER A 1 84 ? -12.514 2.637 4.877 1.00 92.12 84 SER A N 1
ATOM 695 C CA . SER A 1 84 ? -13.070 3.068 3.588 1.00 92.12 84 SER A CA 1
ATOM 696 C C . SER A 1 84 ? -13.056 4.592 3.409 1.00 92.12 84 SER A C 1
ATOM 698 O O . SER A 1 84 ? -13.025 5.076 2.279 1.00 92.12 84 SER A O 1
ATOM 700 N N . ASP A 1 85 ? -13.013 5.347 4.510 1.00 92.19 85 ASP A N 1
ATOM 701 C CA . ASP A 1 85 ? -12.976 6.814 4.506 1.00 92.19 85 ASP A CA 1
ATOM 702 C C . ASP A 1 85 ? -11.548 7.375 4.483 1.00 92.19 85 ASP A C 1
ATOM 704 O O . ASP A 1 85 ? -11.335 8.591 4.454 1.00 92.19 85 ASP A O 1
ATOM 708 N N . LYS A 1 86 ? -10.522 6.515 4.509 1.00 93.38 86 LYS A N 1
ATOM 709 C CA . LYS A 1 86 ? -9.140 6.985 4.423 1.00 93.38 86 LYS A CA 1
ATOM 710 C C . LYS A 1 86 ? -8.856 7.493 3.018 1.00 93.38 86 LYS A C 1
ATOM 712 O O . LYS A 1 86 ? -8.927 6.741 2.055 1.00 93.38 86 LYS A O 1
ATOM 717 N N . ILE A 1 87 ? -8.403 8.746 2.936 1.00 92.31 87 ILE A N 1
ATOM 718 C CA . ILE A 1 87 ? -8.043 9.420 1.677 1.00 92.31 87 ILE A CA 1
ATOM 719 C C . ILE A 1 87 ? -7.149 8.534 0.807 1.00 92.31 87 ILE A C 1
ATOM 721 O O . ILE A 1 87 ? -7.444 8.331 -0.359 1.00 92.31 87 ILE A O 1
ATOM 725 N N . LEU A 1 88 ? -6.092 7.951 1.383 1.00 90.38 88 LEU A N 1
ATOM 726 C CA . LEU A 1 88 ? -5.187 7.081 0.631 1.00 90.38 88 LEU A CA 1
ATOM 727 C C . LEU A 1 88 ? -5.896 5.846 0.052 1.00 90.38 88 LEU A C 1
ATOM 729 O O . LEU A 1 88 ? -5.607 5.465 -1.074 1.00 90.38 88 LEU A O 1
ATOM 733 N N . VAL A 1 89 ? -6.812 5.230 0.806 1.00 93.06 89 VAL A N 1
ATOM 734 C CA . VAL A 1 89 ? -7.601 4.084 0.329 1.00 93.06 89 VAL A CA 1
ATOM 735 C C . VAL A 1 89 ? -8.484 4.518 -0.837 1.00 93.06 89 VAL A C 1
ATOM 737 O O . VAL A 1 89 ? -8.470 3.879 -1.881 1.00 93.06 89 VAL A O 1
ATOM 740 N N . GLN A 1 90 ? -9.186 5.642 -0.700 1.00 95.12 90 GLN A N 1
ATOM 741 C CA . GLN A 1 90 ? -10.041 6.184 -1.758 1.00 95.12 90 GLN A CA 1
ATOM 742 C C . GLN A 1 90 ? -9.250 6.545 -3.022 1.00 95.12 90 GLN A C 1
ATOM 744 O O . GLN A 1 90 ? -9.703 6.252 -4.125 1.00 95.12 90 GLN A O 1
ATOM 749 N N . THR A 1 91 ? -8.061 7.138 -2.875 1.00 93.38 91 THR A N 1
ATOM 750 C CA . THR A 1 91 ? -7.170 7.448 -4.001 1.00 93.38 91 THR A CA 1
ATOM 751 C C . THR A 1 91 ? -6.756 6.179 -4.738 1.00 93.38 91 THR A C 1
ATOM 753 O O . THR A 1 91 ? -6.947 6.105 -5.946 1.00 93.38 91 THR A O 1
ATOM 756 N N . VAL A 1 92 ? -6.274 5.162 -4.016 1.00 92.31 92 VAL A N 1
ATOM 757 C CA . VAL A 1 92 ? -5.852 3.887 -4.619 1.00 92.31 92 VAL A CA 1
ATOM 758 C C . VAL A 1 92 ? -7.010 3.199 -5.339 1.00 92.31 92 VAL A C 1
ATOM 760 O O . VAL A 1 92 ? -6.843 2.734 -6.461 1.00 92.31 92 VAL A O 1
ATOM 763 N N . LEU A 1 93 ? -8.199 3.154 -4.731 1.00 94.12 93 LEU A N 1
ATOM 764 C CA . LEU A 1 93 ? -9.369 2.535 -5.359 1.00 94.12 93 LEU A CA 1
ATOM 765 C C . LEU A 1 93 ? -9.813 3.281 -6.621 1.00 94.12 93 LEU A C 1
ATOM 767 O O . LEU A 1 93 ? -10.147 2.640 -7.609 1.00 94.12 93 LEU A O 1
ATOM 771 N N . SER A 1 94 ? -9.773 4.615 -6.611 1.00 93.50 94 SER A N 1
ATOM 772 C CA . SER A 1 94 ? -10.090 5.434 -7.787 1.00 93.50 94 SER A CA 1
ATOM 773 C C . SER A 1 94 ? -9.094 5.212 -8.929 1.00 93.50 94 SER A C 1
ATOM 775 O O . SER A 1 94 ? -9.483 5.082 -10.088 1.00 93.50 94 SER A O 1
ATOM 777 N N . GLU A 1 95 ? -7.796 5.123 -8.629 1.00 91.12 95 GLU A N 1
ATOM 778 C CA . GLU A 1 95 ? -6.781 4.811 -9.642 1.00 91.12 95 GLU A CA 1
ATOM 779 C C . GLU 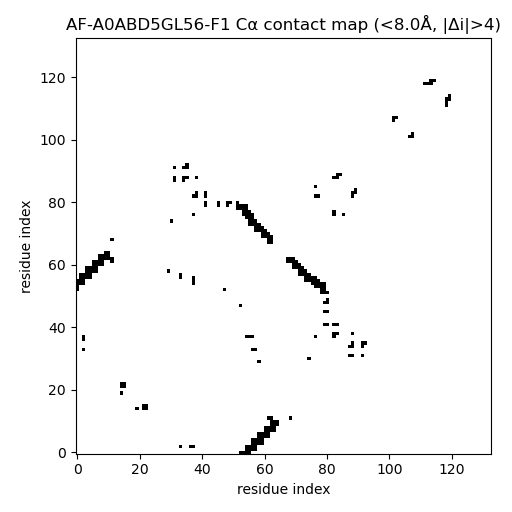A 1 95 ? -6.978 3.412 -10.234 1.00 91.12 95 GLU A C 1
ATOM 781 O O . GLU A 1 95 ? -6.903 3.247 -11.451 1.00 91.12 95 GLU A O 1
ATOM 786 N N . LEU A 1 96 ? -7.296 2.419 -9.398 1.00 90.75 96 LEU A N 1
ATOM 787 C CA . LEU A 1 96 ? -7.585 1.060 -9.856 1.00 90.75 96 LEU A CA 1
ATOM 788 C C . LEU A 1 96 ? -8.850 0.985 -10.715 1.00 90.75 96 LEU A C 1
ATOM 790 O O . LEU A 1 96 ? -8.833 0.284 -11.722 1.00 90.75 96 LEU A O 1
ATOM 794 N N . ASP A 1 97 ? -9.909 1.712 -10.359 1.00 91.25 97 ASP A N 1
ATOM 795 C CA . ASP A 1 97 ? -11.149 1.776 -11.142 1.00 91.25 97 ASP A CA 1
ATOM 796 C C . ASP A 1 97 ? -10.897 2.385 -12.530 1.00 91.25 97 ASP A C 1
ATOM 798 O O . ASP A 1 97 ? -11.297 1.826 -13.549 1.00 91.25 97 ASP A O 1
ATOM 802 N N . ASN A 1 98 ? -10.112 3.466 -12.595 1.00 87.88 98 ASN A N 1
ATOM 803 C CA . ASN A 1 98 ? -9.696 4.060 -13.867 1.00 87.88 98 ASN A CA 1
ATOM 804 C C . ASN A 1 98 ? -8.860 3.091 -14.720 1.00 87.88 98 ASN A C 1
ATOM 806 O O . ASN A 1 98 ? -9.044 3.014 -15.935 1.00 87.88 98 ASN A O 1
ATOM 810 N N . ILE A 1 99 ? -7.933 2.348 -14.105 1.00 86.94 99 ILE A N 1
ATOM 811 C CA . ILE A 1 99 ? -7.127 1.340 -14.808 1.00 86.94 99 ILE A CA 1
ATOM 812 C C . ILE A 1 99 ? -8.021 0.208 -15.324 1.00 86.94 99 ILE A C 1
ATOM 814 O O . ILE A 1 99 ? -7.902 -0.165 -16.490 1.00 86.94 99 ILE A O 1
ATOM 818 N N . ALA A 1 100 ? -8.923 -0.315 -14.491 1.00 87.12 100 ALA A N 1
ATOM 819 C CA . ALA A 1 100 ? -9.851 -1.375 -14.869 1.00 87.12 100 ALA A CA 1
ATOM 820 C C . ALA A 1 100 ? -10.750 -0.935 -16.030 1.00 87.12 100 ALA A C 1
ATOM 822 O O . ALA A 1 100 ? -10.828 -1.637 -17.035 1.00 87.12 100 ALA A O 1
ATOM 823 N N . HIS A 1 101 ? -11.323 0.269 -15.951 1.00 88.06 101 HIS A N 1
ATOM 824 C CA . HIS A 1 101 ? -12.133 0.843 -17.020 1.00 88.06 101 HIS A CA 1
ATOM 825 C C . HIS A 1 101 ? -11.371 0.914 -18.353 1.00 88.06 101 HIS A C 1
ATOM 827 O O . HIS A 1 101 ? -11.895 0.495 -19.385 1.00 88.06 101 HIS A O 1
ATOM 833 N N . ASN A 1 102 ? -10.120 1.388 -18.331 1.00 84.00 102 ASN A N 1
ATOM 834 C CA . ASN A 1 102 ? -9.279 1.476 -19.528 1.00 84.00 102 ASN A CA 1
ATOM 835 C C . ASN A 1 102 ? -8.919 0.102 -20.110 1.00 84.00 102 ASN A C 1
ATOM 837 O O . ASN A 1 102 ? -8.811 -0.028 -21.328 1.00 84.00 102 ASN A O 1
ATOM 841 N N . ILE A 1 103 ? -8.730 -0.914 -19.263 1.00 82.44 103 ILE A N 1
ATOM 842 C CA . ILE A 1 103 ? -8.478 -2.293 -19.703 1.00 82.44 103 ILE A CA 1
ATOM 843 C C . ILE A 1 103 ? -9.740 -2.891 -20.339 1.00 82.44 103 ILE A C 1
ATOM 845 O O . ILE A 1 103 ? -9.656 -3.487 -21.406 1.00 82.44 103 ILE A O 1
ATOM 849 N N . GLU A 1 104 ? -10.906 -2.719 -19.714 1.00 85.00 104 GLU A N 1
ATOM 850 C CA . GLU A 1 104 ? -12.177 -3.282 -20.192 1.00 85.00 104 GLU A CA 1
ATOM 851 C C . GLU A 1 104 ? -12.645 -2.692 -21.528 1.00 85.00 104 GLU A C 1
ATOM 853 O O . GLU A 1 104 ? -13.337 -3.368 -22.285 1.00 85.00 104 GLU A O 1
ATOM 858 N N . HIS A 1 105 ? -12.272 -1.445 -21.822 1.00 81.75 105 HIS A N 1
ATOM 859 C CA . HIS A 1 105 ? -12.694 -0.731 -23.030 1.00 81.75 105 HIS A CA 1
ATOM 860 C C . HIS A 1 105 ? -11.605 -0.671 -24.107 1.00 81.75 105 HIS A C 1
ATOM 862 O O . HIS A 1 105 ? -11.668 0.205 -24.969 1.00 81.75 105 HIS A O 1
ATOM 868 N N . GLU A 1 106 ? -10.595 -1.550 -24.040 1.00 75.25 106 GLU A N 1
ATOM 869 C CA . GLU A 1 106 ? -9.478 -1.594 -25.001 1.00 75.25 106 GLU A CA 1
ATOM 870 C C . GLU A 1 106 ? -8.764 -0.231 -25.150 1.00 75.25 106 GLU A C 1
ATOM 872 O O . GLU A 1 106 ? -8.050 0.024 -26.114 1.00 75.25 106 GLU A O 1
ATOM 877 N N . GLY A 1 107 ? -8.893 0.673 -24.171 1.00 61.50 107 GLY A N 1
ATOM 878 C CA . GLY A 1 107 ? -8.253 1.995 -24.191 1.00 61.50 107 GLY A CA 1
ATOM 879 C C . GLY A 1 107 ? -6.724 1.923 -24.109 1.00 61.50 107 GLY A C 1
ATOM 880 O O . GLY A 1 107 ? -6.037 2.924 -24.308 1.00 61.50 107 GLY A O 1
ATOM 881 N N . MET A 1 108 ? -6.201 0.731 -23.818 1.00 61.03 108 MET A N 1
ATOM 882 C CA . MET A 1 108 ? -4.782 0.388 -23.780 1.00 61.03 108 MET A CA 1
ATOM 883 C C . MET A 1 108 ? -4.324 -0.403 -25.017 1.00 61.03 108 MET A C 1
ATOM 885 O O . MET A 1 108 ? -3.128 -0.685 -25.134 1.00 61.03 108 MET A O 1
ATOM 889 N N . ASP A 1 109 ? -5.224 -0.755 -25.941 1.00 60.47 109 ASP A N 1
ATOM 890 C CA . ASP A 1 109 ? -4.862 -1.500 -27.146 1.00 60.47 109 ASP A CA 1
ATOM 891 C C . ASP A 1 109 ? -3.989 -0.637 -28.060 1.00 60.47 109 ASP A C 1
ATOM 8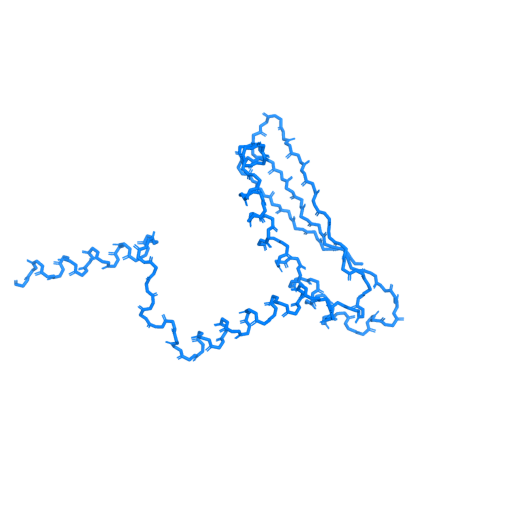93 O O . ASP A 1 109 ? -4.317 0.492 -28.424 1.00 60.47 109 ASP A O 1
ATOM 897 N N . GLY A 1 110 ? -2.810 -1.163 -28.396 1.00 62.09 110 GLY A N 1
ATOM 898 C CA . GLY A 1 110 ? -1.789 -0.428 -29.141 1.00 62.09 110 GLY A CA 1
ATOM 899 C C . GLY A 1 110 ? -0.957 0.549 -28.299 1.00 62.09 110 GLY A C 1
ATOM 900 O O . GLY A 1 110 ? -0.078 1.215 -28.849 1.00 62.09 110 GLY A O 1
ATOM 901 N N . TYR A 1 111 ? -1.161 0.627 -26.977 1.00 67.31 111 TYR A N 1
ATOM 902 C CA . TYR A 1 111 ? -0.246 1.358 -26.103 1.00 67.31 111 TYR A CA 1
ATOM 903 C C . TYR A 1 111 ? 1.015 0.528 -25.842 1.00 67.31 111 TYR A C 1
ATOM 905 O O . TYR A 1 111 ? 1.036 -0.400 -25.031 1.00 67.31 111 TYR A O 1
ATOM 913 N N . PHE A 1 112 ? 2.105 0.891 -26.512 1.00 73.06 112 PHE A N 1
ATOM 914 C CA . PHE A 1 112 ? 3.413 0.282 -26.303 1.00 73.06 112 PHE A CA 1
ATOM 915 C C . PHE A 1 112 ? 4.277 1.202 -25.450 1.00 73.06 112 PHE A C 1
ATOM 917 O O . PHE A 1 112 ? 4.496 2.367 -25.774 1.00 73.06 112 PHE A O 1
ATOM 924 N N . CYS A 1 113 ? 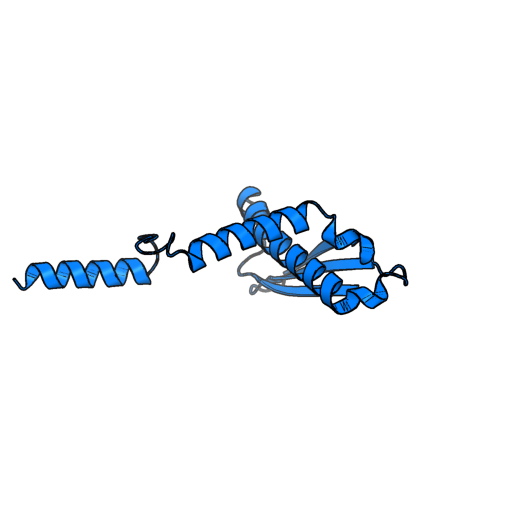4.850 0.675 -24.369 1.00 80.50 113 CYS A N 1
ATOM 925 C CA . CYS A 1 113 ? 5.797 1.460 -23.578 1.00 80.50 113 CYS A CA 1
ATOM 926 C C . CYS A 1 113 ? 7.147 1.647 -24.292 1.00 80.50 113 CYS A C 1
ATOM 928 O O . CYS A 1 113 ? 7.972 2.426 -23.818 1.00 80.50 113 CYS A O 1
ATOM 930 N N . HIS A 1 114 ? 7.389 0.902 -25.384 1.00 80.00 114 HIS A N 1
ATOM 931 C CA . HIS A 1 114 ? 8.590 0.887 -26.237 1.00 80.00 114 HIS A CA 1
ATOM 932 C C . HIS A 1 114 ? 9.932 0.612 -25.535 1.00 80.00 114 HIS A C 1
ATOM 934 O O . HIS A 1 114 ? 10.944 0.418 -26.203 1.00 80.00 114 HIS A O 1
ATOM 940 N N . ASN A 1 115 ? 9.931 0.530 -24.207 1.00 80.56 115 ASN A N 1
ATOM 941 C CA . ASN A 1 115 ? 11.117 0.447 -23.366 1.00 80.56 115 ASN A CA 1
ATOM 942 C C . ASN A 1 115 ? 11.208 -0.874 -22.590 1.00 80.56 115 ASN A C 1
ATOM 944 O O . ASN A 1 115 ? 12.219 -1.117 -21.938 1.00 80.56 115 ASN A O 1
ATOM 948 N N . CYS A 1 116 ? 10.171 -1.720 -22.622 1.00 82.00 116 CYS A N 1
ATOM 949 C CA . CYS A 1 116 ? 10.243 -3.065 -22.053 1.00 82.00 116 CYS A CA 1
ATOM 950 C C . CYS A 1 116 ? 10.732 -4.080 -23.091 1.00 82.00 116 CYS A C 1
ATOM 952 O O . CYS A 1 116 ? 10.533 -3.900 -24.296 1.00 82.00 116 CYS A O 1
ATOM 954 N N . ASP A 1 117 ? 11.314 -5.182 -22.611 1.00 82.94 117 ASP A N 1
ATOM 955 C CA . ASP A 1 117 ? 11.860 -6.238 -23.470 1.00 82.94 117 ASP A CA 1
ATOM 956 C C . ASP A 1 117 ? 10.825 -6.786 -24.462 1.00 82.94 117 ASP A C 1
ATOM 958 O O . ASP A 1 117 ? 11.161 -7.017 -25.620 1.00 82.94 117 ASP A O 1
ATOM 962 N N . CYS A 1 118 ? 9.558 -6.912 -24.050 1.00 83.50 118 CYS A N 1
ATOM 963 C CA . CYS A 1 118 ? 8.464 -7.345 -24.925 1.00 83.50 118 CYS A CA 1
ATOM 964 C C . CYS A 1 118 ? 8.272 -6.394 -26.125 1.00 83.50 118 CYS A C 1
ATOM 966 O O . CYS A 1 118 ? 8.228 -6.838 -27.270 1.00 83.50 118 CYS A O 1
ATOM 968 N N . CYS A 1 119 ? 8.242 -5.076 -25.890 1.00 80.69 119 CYS A N 1
ATOM 969 C CA . CYS A 1 119 ? 8.094 -4.089 -26.966 1.00 80.69 119 CYS A CA 1
ATOM 970 C C . CYS A 1 119 ? 9.323 -4.054 -27.889 1.00 80.69 119 CYS A C 1
ATOM 972 O O . CYS A 1 119 ? 9.180 -3.950 -29.105 1.00 80.69 119 CYS A O 1
ATOM 974 N N . ILE A 1 120 ? 10.531 -4.147 -27.320 1.00 82.56 120 ILE A N 1
ATOM 975 C CA . ILE A 1 120 ? 11.785 -4.137 -28.088 1.00 82.56 120 ILE A CA 1
ATOM 976 C C . ILE A 1 120 ? 11.887 -5.382 -28.975 1.00 82.56 120 ILE A C 1
ATOM 978 O O . ILE A 1 120 ? 12.335 -5.285 -30.117 1.00 82.56 120 ILE A O 1
ATOM 982 N N . GLN A 1 121 ? 11.485 -6.548 -28.463 1.00 78.94 121 GLN A N 1
ATOM 983 C CA . GLN A 1 121 ? 11.473 -7.786 -29.239 1.00 78.94 121 GLN A CA 1
ATOM 984 C C . GLN A 1 121 ? 10.499 -7.696 -30.412 1.00 78.94 121 GLN A C 1
ATOM 986 O O . GLN A 1 121 ? 10.914 -7.948 -31.538 1.00 78.94 121 GLN A O 1
ATOM 991 N N . ASN A 1 122 ? 9.255 -7.267 -30.182 1.00 73.81 122 ASN A N 1
ATOM 992 C CA . ASN A 1 122 ? 8.259 -7.163 -31.253 1.00 73.81 122 ASN A CA 1
A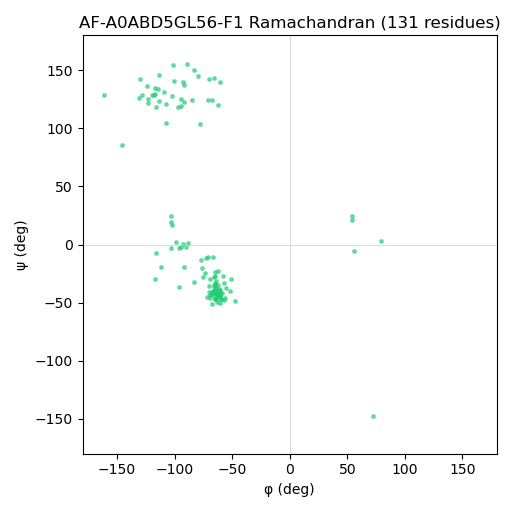TOM 993 C C . ASN A 1 122 ? 8.671 -6.172 -32.352 1.00 73.81 122 ASN A C 1
ATOM 995 O O . ASN A 1 122 ? 8.544 -6.496 -33.529 1.00 73.81 122 ASN A O 1
ATOM 999 N N . LYS A 1 123 ? 9.293 -5.039 -31.999 1.00 69.06 123 LYS A N 1
ATOM 1000 C CA . LYS A 1 123 ? 9.831 -4.093 -32.990 1.00 69.06 123 LYS A CA 1
ATOM 1001 C C . LYS A 1 123 ? 10.908 -4.717 -33.891 1.00 69.06 123 LYS A C 1
ATOM 1003 O O . LYS A 1 123 ? 10.933 -4.461 -35.088 1.00 69.06 123 LYS A O 1
ATOM 1008 N N . LYS A 1 124 ? 11.790 -5.556 -33.332 1.00 60.62 124 LYS A N 1
ATOM 1009 C CA . LYS A 1 124 ? 12.818 -6.261 -34.122 1.00 60.62 124 LYS A CA 1
ATOM 1010 C C . LYS A 1 124 ? 12.209 -7.249 -35.116 1.00 60.62 124 LYS A C 1
ATOM 1012 O O . LYS A 1 124 ? 12.772 -7.427 -36.189 1.00 60.62 124 LYS A O 1
ATOM 1017 N N . TYR A 1 125 ? 11.100 -7.900 -34.762 1.00 58.56 125 TYR A N 1
ATOM 1018 C CA . TYR A 1 125 ? 10.393 -8.804 -35.673 1.00 58.56 125 TYR A CA 1
ATOM 1019 C C . TYR A 1 125 ? 9.710 -8.039 -36.813 1.00 58.56 125 TYR A C 1
ATOM 1021 O O . TYR A 1 125 ? 9.827 -8.463 -37.957 1.00 58.56 125 TYR A O 1
ATOM 1029 N N . GLU A 1 126 ? 9.089 -6.891 -36.528 1.00 60.03 126 GLU A N 1
ATOM 1030 C CA . GLU A 1 126 ? 8.511 -6.017 -37.562 1.00 60.03 126 GLU A CA 1
ATOM 1031 C C . GLU A 1 126 ? 9.581 -5.480 -38.530 1.00 60.03 126 GLU A C 1
ATOM 1033 O O . GLU A 1 126 ? 9.386 -5.502 -39.742 1.00 60.03 126 GLU A O 1
ATOM 1038 N N . GLU A 1 127 ? 10.741 -5.047 -38.023 1.00 57.53 127 GLU A N 1
ATOM 1039 C CA . GLU A 1 127 ? 11.867 -4.596 -38.859 1.00 57.53 127 GLU A CA 1
ATOM 1040 C C . GLU A 1 127 ? 12.433 -5.731 -39.729 1.00 57.53 127 GLU A C 1
ATOM 1042 O O . GLU A 1 127 ? 12.739 -5.513 -40.901 1.00 57.53 127 GLU A O 1
ATOM 1047 N N . LEU A 1 128 ? 12.522 -6.952 -39.187 1.00 51.41 128 LEU A N 1
ATOM 1048 C CA . LEU A 1 128 ? 12.948 -8.131 -39.941 1.00 51.41 128 LEU A CA 1
ATOM 1049 C C . LEU A 1 128 ? 11.964 -8.483 -41.054 1.00 51.41 128 LEU A C 1
ATOM 1051 O O . LEU A 1 128 ? 12.420 -8.820 -42.138 1.00 51.41 128 LEU A O 1
ATOM 1055 N N . GLU A 1 129 ? 10.649 -8.397 -40.821 1.00 49.81 129 GLU A N 1
ATOM 1056 C CA . GLU A 1 129 ? 9.649 -8.644 -41.865 1.00 49.81 129 GLU A CA 1
ATOM 1057 C C . GLU A 1 129 ? 9.785 -7.652 -43.022 1.00 49.81 129 GLU A C 1
ATOM 1059 O O . GLU A 1 129 ? 9.726 -8.081 -44.169 1.00 49.81 129 GLU A O 1
ATOM 1064 N N . VAL A 1 130 ? 10.046 -6.367 -42.755 1.00 53.06 130 VAL A N 1
ATOM 1065 C CA . VAL A 1 130 ? 10.228 -5.333 -43.794 1.00 53.06 130 VAL A CA 1
ATOM 1066 C C . VAL A 1 130 ? 11.453 -5.593 -44.682 1.00 53.06 130 VAL A C 1
ATOM 1068 O O . VAL A 1 130 ? 11.417 -5.264 -45.864 1.00 53.06 130 VAL A O 1
ATOM 1071 N N . GLU A 1 131 ? 12.519 -6.206 -44.161 1.00 47.22 131 GLU A N 1
ATOM 1072 C CA . GLU A 1 131 ? 13.723 -6.518 -44.949 1.00 47.22 131 GLU A CA 1
ATOM 1073 C C . GLU A 1 131 ? 13.574 -7.746 -45.869 1.00 47.22 131 GLU A C 1
ATOM 1075 O O . GLU A 1 131 ? 14.418 -7.948 -46.745 1.00 47.22 131 GLU A O 1
ATOM 1080 N N . VAL A 1 132 ? 12.529 -8.570 -45.700 1.00 49.75 132 VAL A N 1
ATOM 1081 C CA . VAL A 1 132 ? 12.315 -9.781 -46.527 1.00 49.75 132 VAL A CA 1
ATOM 1082 C C . VAL A 1 132 ? 11.393 -9.539 -47.738 1.00 49.75 132 VAL A C 1
ATOM 1084 O O . VAL A 1 132 ? 11.199 -10.467 -48.527 1.00 49.75 132 VAL A O 1
ATOM 1087 N N . TRP A 1 133 ? 10.844 -8.328 -47.920 1.00 44.12 133 TRP A N 1
ATOM 1088 C CA . TRP A 1 133 ? 9.996 -7.962 -49.073 1.00 44.12 133 TRP A CA 1
ATOM 1089 C C . TRP A 1 133 ? 10.738 -7.170 -50.153 1.00 44.12 133 TRP A C 1
ATOM 1091 O O . TRP A 1 133 ? 11.436 -6.186 -49.819 1.00 44.12 133 TRP A O 1
#

InterPro domains:
  IPR011604 PD-(D/E)XK endonuclease-like domain superfamily [G3DSA:3.90.320.10] (1-131)

pLDDT: mean 78.29, std 15.34, range [44.12, 96.0]